Protein AF-A0A3D4YM74-F1 (afdb_monomer_lite)

Secondary structure (DSSP, 8-state):
----------------------S-----SS--------PPTTGGG--EEEE-SS-EEEESSPPTTTTT--HHHHHHHHHHSEEEP--------

Structure (mmCIF, N/CA/C/O backbone):
data_AF-A0A3D4YM74-F1
#
_entry.id   AF-A0A3D4YM74-F1
#
loop_
_atom_site.group_PDB
_atom_site.id
_atom_site.type_symbol
_atom_site.label_atom_id
_atom_site.label_alt_id
_atom_site.label_comp_id
_atom_site.label_asym_id
_atom_site.label_entity_id
_atom_site.label_seq_id
_atom_site.pdbx_PDB_ins_code
_atom_site.Cartn_x
_atom_site.Cartn_y
_atom_site.Cartn_z
_atom_site.occupancy
_atom_site.B_iso_or_equiv
_atom_site.auth_seq_id
_atom_site.auth_comp_id
_atom_site.auth_asym_id
_atom_site.auth_atom_id
_atom_site.pdbx_PDB_model_num
ATOM 1 N N . MET A 1 1 ? -13.912 75.200 16.634 1.00 34.41 1 MET A N 1
ATOM 2 C CA . MET A 1 1 ? -13.138 74.522 17.695 1.00 34.41 1 MET A CA 1
ATOM 3 C C . MET A 1 1 ? -13.310 73.025 17.526 1.00 34.41 1 MET A C 1
ATOM 5 O O . MET A 1 1 ? -14.396 72.577 17.190 1.00 34.41 1 MET A O 1
ATOM 9 N N . GLU A 1 2 ? -12.197 72.317 17.636 1.00 42.94 2 GLU A N 1
ATOM 10 C CA . GLU A 1 2 ? -11.913 70.950 17.191 1.00 42.94 2 GLU A CA 1
ATOM 11 C C . GLU A 1 2 ? -12.852 69.887 17.799 1.00 42.94 2 GLU A C 1
ATOM 13 O O . GLU A 1 2 ? -13.382 70.052 18.895 1.00 42.94 2 GLU A O 1
ATOM 18 N N . ARG A 1 3 ? -13.071 68.757 17.120 1.00 45.06 3 ARG A N 1
ATOM 19 C CA . ARG A 1 3 ? -12.281 67.552 17.408 1.00 45.06 3 ARG A CA 1
ATOM 20 C C . ARG A 1 3 ? -12.203 66.597 16.208 1.00 45.06 3 ARG A C 1
ATOM 22 O O . ARG A 1 3 ? -13.193 66.058 15.729 1.00 45.06 3 ARG A O 1
ATOM 29 N N . ARG A 1 4 ? -10.952 66.413 15.791 1.00 49.91 4 ARG A N 1
ATOM 30 C CA . ARG A 1 4 ? -10.348 65.418 14.900 1.00 49.91 4 ARG A CA 1
ATOM 31 C C . ARG A 1 4 ? -10.889 64.004 15.186 1.00 49.91 4 ARG A C 1
ATOM 33 O O . ARG A 1 4 ? -10.737 63.520 16.303 1.00 49.91 4 ARG A O 1
ATOM 40 N N . MET A 1 5 ? -11.488 63.348 14.189 1.00 36.81 5 MET A N 1
ATOM 41 C CA . MET A 1 5 ? -11.844 61.926 14.244 1.00 36.81 5 MET A CA 1
ATOM 42 C C . MET A 1 5 ? -10.933 61.108 13.322 1.00 36.81 5 MET A C 1
ATOM 44 O O . MET A 1 5 ? -10.884 61.339 12.120 1.00 36.81 5 MET A O 1
ATOM 48 N N . CYS A 1 6 ? -10.208 60.202 13.975 1.00 36.59 6 CYS A N 1
ATOM 49 C CA . CYS A 1 6 ? -9.606 58.942 13.545 1.00 36.59 6 CYS A CA 1
ATOM 50 C C . CYS A 1 6 ? -9.115 58.761 12.095 1.00 36.59 6 CYS A C 1
ATOM 52 O O . CYS A 1 6 ? -9.866 58.552 11.146 1.00 36.59 6 CYS A O 1
ATOM 54 N N . GLU A 1 7 ? -7.791 58.709 12.016 1.00 43.62 7 GLU A N 1
ATOM 55 C CA . GLU A 1 7 ? -6.958 57.949 11.093 1.00 43.62 7 GLU A CA 1
ATOM 56 C C . GLU A 1 7 ? -7.346 56.451 11.042 1.00 43.62 7 GLU A C 1
ATOM 58 O O . GLU A 1 7 ? -7.667 55.862 12.071 1.00 43.62 7 GLU A O 1
ATOM 63 N N . SER A 1 8 ? -7.212 55.830 9.859 1.00 43.66 8 SER A N 1
ATOM 64 C CA . SER A 1 8 ? -7.493 54.412 9.511 1.00 43.66 8 SER A CA 1
ATOM 65 C C . SER A 1 8 ? -8.948 54.154 9.096 1.00 43.66 8 SER A C 1
ATOM 67 O O . SER A 1 8 ? -9.870 54.265 9.884 1.00 43.66 8 SER A O 1
ATOM 69 N N . ASP A 1 9 ? -9.263 53.830 7.844 1.00 48.78 9 ASP A N 1
ATOM 70 C CA . ASP A 1 9 ? -8.857 52.587 7.192 1.00 48.78 9 ASP A CA 1
ATOM 71 C C . ASP A 1 9 ? -9.064 52.746 5.674 1.00 48.78 9 ASP A C 1
ATOM 73 O O . ASP A 1 9 ? -10.187 52.871 5.180 1.00 48.78 9 ASP A O 1
ATOM 77 N N . ARG A 1 10 ? -7.967 52.803 4.911 1.00 55.03 10 ARG A N 1
ATOM 78 C CA . ARG A 1 10 ? -7.972 52.911 3.445 1.00 55.03 10 ARG A CA 1
ATOM 79 C C . ARG A 1 10 ? -8.430 51.587 2.830 1.00 55.03 10 ARG A C 1
ATOM 81 O O . ARG A 1 10 ? -7.633 50.902 2.186 1.00 55.03 10 ARG A O 1
ATOM 88 N N . ARG A 1 11 ? -9.711 51.237 2.954 1.00 56.25 11 ARG A N 1
ATOM 89 C CA . ARG A 1 11 ? -10.302 50.133 2.185 1.00 56.25 11 ARG A CA 1
ATOM 90 C C . ARG A 1 11 ? -10.445 50.542 0.728 1.00 56.25 11 ARG A C 1
ATOM 92 O O . ARG A 1 11 ? -11.530 50.828 0.241 1.00 56.25 11 ARG A O 1
ATOM 99 N N . ARG A 1 12 ? -9.311 50.565 0.027 1.00 47.72 12 ARG A N 1
ATOM 100 C CA . ARG A 1 12 ? -9.238 50.430 -1.425 1.00 47.72 12 ARG A CA 1
ATOM 101 C C . ARG A 1 12 ? -9.922 49.113 -1.796 1.00 47.72 12 ARG A C 1
ATOM 103 O O . ARG A 1 12 ? -9.370 48.060 -1.478 1.00 47.72 12 ARG A O 1
ATOM 110 N N . PRO A 1 13 ? -11.038 49.122 -2.535 1.00 49.16 13 PRO A N 1
ATOM 111 C CA . PRO A 1 13 ? -11.444 47.951 -3.272 1.00 49.16 13 PRO A CA 1
ATOM 112 C C . PRO A 1 13 ? -10.689 48.002 -4.599 1.00 49.16 13 PRO A C 1
ATOM 114 O O . PRO A 1 13 ? -11.046 48.725 -5.525 1.00 49.16 13 PRO A O 1
ATOM 117 N N . LYS A 1 14 ? -9.600 47.250 -4.690 1.00 48.59 14 LYS A N 1
ATOM 118 C CA . LYS A 1 14 ? -9.090 46.808 -5.983 1.00 48.59 14 LYS A CA 1
ATOM 119 C C . LYS A 1 14 ? -8.995 45.308 -5.875 1.00 48.59 14 LYS A C 1
ATOM 121 O O . LYS A 1 14 ? -7.973 44.772 -5.462 1.00 48.59 14 LYS A O 1
ATOM 126 N N . TYR A 1 15 ? -10.092 44.648 -6.239 1.00 50.12 15 TYR A N 1
ATOM 127 C CA . TYR A 1 15 ? -9.971 43.372 -6.917 1.00 50.12 15 TYR A CA 1
ATOM 128 C C . TYR A 1 15 ? -8.840 43.552 -7.930 1.00 50.12 15 TYR A C 1
ATOM 130 O O . TYR A 1 15 ? -9.006 44.222 -8.950 1.00 50.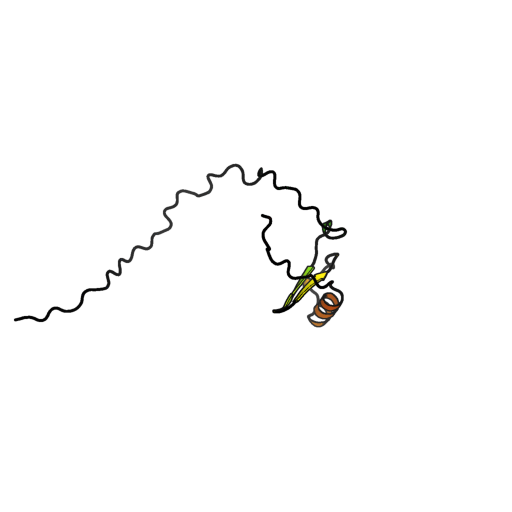12 15 TYR A O 1
ATOM 138 N N . PHE A 1 16 ? -7.658 43.029 -7.609 1.00 51.91 16 PHE A N 1
ATOM 139 C CA . PHE A 1 16 ? -6.706 42.632 -8.624 1.00 51.91 16 PHE A CA 1
ATOM 140 C C . PHE A 1 16 ? -7.406 41.481 -9.339 1.00 51.91 16 PHE A C 1
ATOM 142 O O . PHE A 1 16 ? -7.227 40.309 -9.019 1.00 51.91 16 PHE A O 1
ATOM 149 N N . ALA A 1 17 ? -8.309 41.857 -10.248 1.00 56.12 17 ALA A N 1
ATOM 150 C CA . ALA A 1 17 ? -8.739 41.010 -11.329 1.00 56.12 17 ALA A CA 1
ATOM 151 C C . ALA A 1 17 ? -7.454 40.449 -11.920 1.00 56.12 17 ALA A C 1
ATOM 153 O O . ALA A 1 17 ? -6.553 41.211 -12.269 1.00 56.12 17 ALA A O 1
ATOM 154 N N . TRP A 1 18 ? -7.344 39.128 -11.888 1.00 45.28 18 TRP A N 1
ATOM 155 C CA . TRP A 1 18 ? -6.272 38.337 -12.458 1.00 45.28 18 TRP A CA 1
ATOM 156 C C . TRP A 1 18 ? -5.813 38.921 -13.803 1.00 45.28 18 TRP A C 1
ATOM 158 O O . TRP A 1 18 ? -6.372 38.620 -14.848 1.00 45.28 18 TRP A O 1
ATOM 168 N N . GLY A 1 19 ? -4.800 39.788 -13.756 1.00 61.44 19 GLY A N 1
ATOM 169 C CA . GLY A 1 19 ? -4.201 40.474 -14.900 1.00 61.44 19 GLY A CA 1
ATOM 170 C C . GLY A 1 19 ? -2.926 39.776 -15.352 1.00 61.44 19 GLY A C 1
ATOM 171 O O . GLY A 1 19 ? -1.951 40.427 -15.708 1.00 61.44 19 GLY A O 1
ATOM 172 N N . GLY A 1 20 ? -2.892 38.449 -15.243 1.00 51.91 20 GLY A N 1
ATOM 173 C CA . GLY A 1 20 ? -1.808 37.659 -15.799 1.00 51.91 20 GLY A CA 1
ATOM 174 C C . GLY A 1 20 ? -2.140 37.355 -17.246 1.00 51.91 20 GLY A C 1
ATOM 175 O O . GLY A 1 20 ? -3.074 36.595 -17.499 1.00 51.91 20 GLY A O 1
ATOM 176 N N . THR A 1 21 ? -1.371 37.914 -18.181 1.00 52.84 21 THR A N 1
ATOM 177 C CA . THR A 1 21 ? -1.266 37.337 -19.521 1.00 52.84 21 THR A CA 1
ATOM 178 C C . THR A 1 21 ? -1.009 35.840 -19.370 1.00 52.84 21 THR A C 1
ATOM 180 O O . THR A 1 21 ? -0.270 35.402 -18.486 1.00 52.84 21 THR A O 1
ATOM 183 N N . GLU A 1 22 ? -1.735 35.061 -20.162 1.00 53.91 22 GLU A N 1
ATOM 184 C CA . GLU A 1 22 ? -1.761 33.606 -20.179 1.00 53.91 22 GLU A CA 1
ATOM 185 C C . GLU A 1 22 ? -0.459 32.954 -19.665 1.00 53.91 22 GLU A C 1
ATOM 187 O O . GLU A 1 22 ? 0.558 32.903 -20.353 1.00 53.91 22 GLU A O 1
ATOM 192 N N . ARG A 1 23 ? -0.494 32.389 -18.445 1.00 55.72 23 ARG A N 1
ATOM 193 C CA . ARG A 1 23 ? 0.602 31.575 -17.871 1.00 55.72 23 ARG A CA 1
ATOM 194 C C . ARG A 1 23 ? 0.764 30.215 -18.573 1.00 55.72 23 ARG A C 1
ATOM 196 O O . ARG A 1 23 ? 1.155 29.228 -17.953 1.00 55.72 23 ARG A O 1
ATOM 203 N N . ARG A 1 24 ? 0.441 30.141 -19.864 1.00 57.34 24 ARG A N 1
ATOM 204 C CA . ARG A 1 24 ? 0.775 29.022 -20.750 1.00 57.34 24 ARG A CA 1
ATOM 205 C C . ARG A 1 24 ? 1.931 29.387 -21.681 1.00 57.34 24 ARG A C 1
ATOM 207 O O . ARG A 1 24 ? 2.015 28.859 -22.778 1.00 57.34 24 ARG A O 1
ATOM 214 N N . SER A 1 25 ? 2.844 30.251 -21.246 1.00 58.53 25 SER A N 1
ATOM 215 C CA . SER A 1 25 ? 4.190 30.254 -21.815 1.00 58.53 25 SER A CA 1
ATOM 216 C C . SER A 1 25 ? 5.082 29.423 -20.906 1.00 58.53 25 SER A C 1
ATOM 218 O O . SER A 1 25 ? 5.448 29.829 -19.806 1.00 58.53 25 SER A O 1
ATOM 220 N N . GLY A 1 26 ? 5.302 28.186 -21.327 1.00 54.12 26 GLY A N 1
ATOM 221 C CA . GLY A 1 26 ? 6.045 27.177 -20.590 1.00 54.12 26 GLY A CA 1
ATOM 222 C C . GLY A 1 26 ? 6.026 25.875 -21.369 1.00 54.12 26 GLY A C 1
ATOM 223 O O . GLY A 1 26 ? 5.546 24.854 -20.876 1.00 54.12 26 GLY A O 1
ATOM 224 N N . SER A 1 27 ? 6.481 25.946 -22.621 1.00 58.38 27 SER A N 1
ATOM 225 C CA . SER A 1 27 ? 7.071 24.780 -23.270 1.00 58.38 27 SER A CA 1
ATOM 226 C C . SER A 1 27 ? 8.138 24.226 -22.310 1.00 58.38 27 SER A C 1
ATOM 228 O O . SER A 1 27 ? 8.885 25.012 -21.741 1.00 58.38 27 SER A O 1
ATOM 230 N N . GLU A 1 28 ? 8.144 22.908 -22.094 1.00 58.81 28 GLU A N 1
ATOM 231 C CA . GLU A 1 28 ? 8.955 22.148 -21.115 1.00 58.81 28 GLU A CA 1
ATOM 232 C C . GLU A 1 28 ? 8.395 21.981 -19.691 1.00 58.81 28 GLU A C 1
ATOM 234 O O . GLU A 1 28 ? 8.988 22.368 -18.688 1.00 58.81 28 GLU A O 1
ATOM 239 N N . ARG A 1 29 ? 7.293 21.231 -19.564 1.00 56.09 29 ARG A N 1
ATOM 240 C CA . ARG A 1 29 ? 6.909 20.614 -18.277 1.00 56.09 29 ARG A CA 1
ATOM 241 C C . ARG A 1 29 ? 7.655 19.319 -17.932 1.00 56.09 29 ARG A C 1
ATOM 243 O O . ARG A 1 29 ? 7.272 18.673 -16.957 1.00 56.09 29 ARG A O 1
ATOM 250 N N . ARG A 1 30 ? 8.657 18.8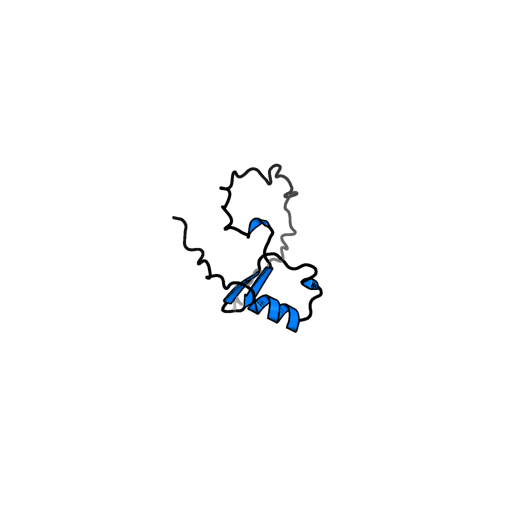59 -18.693 1.00 60.97 30 ARG A N 1
ATOM 251 C CA . ARG A 1 30 ? 9.233 17.533 -18.401 1.00 60.97 30 ARG A CA 1
ATOM 252 C C . ARG A 1 30 ? 10.636 17.267 -18.952 1.00 60.97 30 ARG A C 1
ATOM 254 O O . ARG A 1 30 ? 10.807 16.322 -19.706 1.00 60.97 30 ARG A O 1
ATOM 261 N N . THR A 1 31 ? 11.644 17.999 -18.484 1.00 53.34 31 THR A N 1
ATOM 262 C CA . THR A 1 31 ? 13.030 17.501 -18.593 1.00 53.34 31 THR A CA 1
ATOM 263 C C . THR A 1 31 ? 13.908 17.938 -17.424 1.00 53.34 31 THR A C 1
ATOM 265 O O . THR A 1 31 ? 15.084 18.232 -17.590 1.00 53.34 31 THR A O 1
ATOM 268 N N . THR A 1 32 ? 13.378 17.969 -16.198 1.00 56.38 32 THR A N 1
ATOM 269 C CA . THR A 1 32 ? 14.294 17.847 -15.060 1.00 56.38 32 THR A CA 1
ATOM 270 C C . THR A 1 32 ? 14.679 16.376 -14.995 1.00 56.38 32 THR A C 1
ATOM 272 O O . THR A 1 32 ? 13.819 15.518 -14.790 1.00 56.38 32 THR A O 1
ATOM 275 N N . SER A 1 33 ? 15.952 16.070 -15.255 1.00 57.56 33 SER A N 1
ATOM 276 C CA . SER A 1 33 ? 16.567 14.765 -14.995 1.00 57.56 33 SER A CA 1
ATOM 277 C C . SER A 1 33 ? 16.531 14.501 -13.491 1.00 57.56 33 SER A C 1
ATOM 279 O O . SER A 1 33 ? 17.544 14.582 -12.804 1.00 57.56 33 SER A O 1
ATOM 281 N N . GLN A 1 34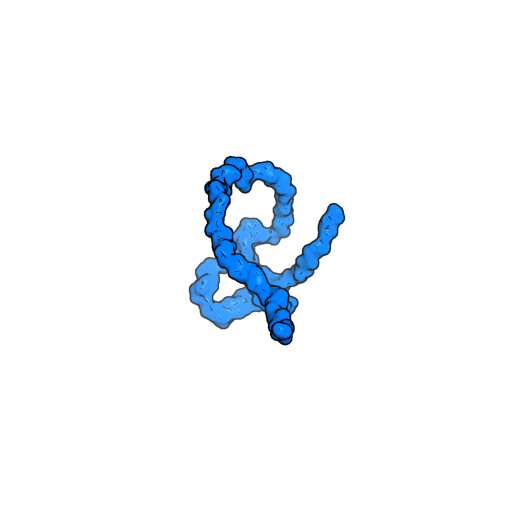 ? 15.338 14.283 -12.944 1.00 63.47 34 GLN A N 1
ATOM 282 C CA . GLN A 1 34 ? 15.186 13.923 -11.551 1.00 63.47 34 GLN A CA 1
ATOM 283 C C . GLN A 1 34 ? 15.831 12.553 -11.355 1.00 63.47 34 GLN A C 1
ATOM 285 O O . GLN A 1 34 ? 15.620 11.657 -12.184 1.00 63.47 34 GLN A O 1
ATOM 290 N N . PRO A 1 35 ? 16.624 12.380 -10.283 1.00 59.62 35 PRO A N 1
ATOM 291 C CA . PRO A 1 35 ? 17.165 11.078 -9.945 1.00 59.62 35 PRO A CA 1
ATOM 292 C C . PRO A 1 35 ? 16.002 10.091 -9.862 1.00 59.62 35 PRO A C 1
ATOM 294 O O . PRO A 1 35 ? 14.991 10.353 -9.206 1.00 59.62 35 PRO A O 1
ATOM 297 N N . ARG A 1 36 ? 16.118 8.973 -10.586 1.00 66.31 36 ARG A N 1
ATOM 298 C CA . ARG A 1 36 ? 15.121 7.905 -10.525 1.00 66.31 36 ARG A CA 1
ATOM 299 C C . ARG A 1 36 ? 15.110 7.381 -9.096 1.00 66.31 36 ARG A C 1
ATOM 301 O O . ARG A 1 36 ? 16.040 6.693 -8.689 1.00 66.31 36 ARG A O 1
ATOM 308 N N . ILE A 1 37 ? 14.071 7.731 -8.342 1.00 72.12 37 ILE A N 1
ATOM 309 C CA . ILE A 1 37 ? 13.839 7.160 -7.019 1.00 72.12 37 ILE A CA 1
ATOM 310 C C . ILE A 1 37 ? 13.659 5.659 -7.227 1.00 72.12 37 ILE A C 1
ATOM 312 O O . ILE A 1 37 ? 12.737 5.223 -7.921 1.00 72.12 37 ILE A O 1
ATOM 316 N N . THR A 1 38 ? 14.567 4.870 -6.662 1.00 71.94 38 THR A N 1
ATOM 317 C CA . THR A 1 38 ? 14.449 3.419 -6.645 1.00 71.94 38 THR A CA 1
ATOM 318 C C . THR A 1 38 ? 13.334 3.059 -5.676 1.00 71.94 38 THR A C 1
ATOM 320 O O . THR A 1 38 ? 13.453 3.185 -4.458 1.00 71.94 38 THR A O 1
ATOM 323 N N . LEU A 1 39 ? 12.193 2.664 -6.233 1.00 72.25 39 LEU A N 1
ATOM 324 C CA . LEU A 1 39 ? 11.107 2.126 -5.435 1.00 72.25 39 LEU A CA 1
ATOM 325 C C . LEU A 1 39 ? 11.545 0.780 -4.857 1.00 72.25 39 LEU A C 1
ATOM 327 O O . LEU A 1 39 ? 12.167 -0.028 -5.546 1.00 72.25 39 LEU A O 1
ATOM 331 N N . SER A 1 40 ? 11.212 0.542 -3.590 1.00 74.62 40 SER A N 1
ATOM 332 C CA . SER A 1 40 ? 11.399 -0.768 -2.972 1.00 74.62 40 SER A CA 1
ATOM 333 C C . SER A 1 40 ? 10.614 -1.832 -3.751 1.00 74.62 40 SER A C 1
ATOM 335 O O . SER A 1 40 ? 9.617 -1.526 -4.414 1.00 74.62 40 SER A O 1
ATOM 337 N N . GLU A 1 41 ? 11.045 -3.088 -3.662 1.00 69.88 41 GLU A N 1
ATOM 338 C CA . GLU A 1 41 ? 10.407 -4.196 -4.373 1.00 69.88 41 GLU A CA 1
ATOM 339 C C . GLU A 1 41 ? 8.887 -4.253 -4.105 1.00 69.88 41 GLU A C 1
ATOM 341 O O . GLU A 1 41 ? 8.425 -4.082 -2.974 1.00 69.88 41 GLU A O 1
ATOM 346 N N . GLY A 1 42 ? 8.099 -4.426 -5.170 1.00 73.31 42 GLY A N 1
ATOM 347 C CA . GLY A 1 42 ? 6.632 -4.479 -5.124 1.00 73.31 42 GLY A CA 1
ATOM 348 C C . GLY A 1 42 ? 5.907 -3.137 -5.298 1.00 73.31 42 GLY A C 1
ATOM 349 O O . GLY A 1 42 ? 4.759 -3.131 -5.730 1.00 73.31 42 GLY A O 1
ATOM 350 N N . TYR A 1 43 ? 6.554 -1.990 -5.072 1.00 78.31 43 TYR A N 1
ATOM 351 C CA . TYR A 1 43 ? 5.899 -0.673 -5.200 1.00 78.31 43 TYR A CA 1
ATOM 352 C C . TYR A 1 43 ? 5.689 -0.207 -6.653 1.00 78.31 43 TYR A C 1
ATOM 354 O O . TYR A 1 43 ? 5.009 0.791 -6.886 1.00 78.31 43 TYR A O 1
ATOM 362 N N . GLY A 1 44 ? 6.247 -0.917 -7.638 1.00 78.12 44 GLY A N 1
ATOM 363 C CA . GLY A 1 44 ? 6.139 -0.560 -9.058 1.00 78.12 44 GLY A CA 1
ATOM 364 C C . GLY A 1 44 ? 4.733 -0.713 -9.653 1.00 78.12 44 GLY A C 1
ATOM 365 O O . GLY A 1 44 ? 4.414 -0.033 -10.621 1.00 78.12 44 GLY A O 1
ATOM 366 N N . ALA A 1 45 ? 3.882 -1.556 -9.060 1.00 78.19 45 ALA A N 1
ATOM 367 C CA . ALA A 1 45 ? 2.512 -1.803 -9.524 1.00 78.19 45 ALA A CA 1
ATOM 368 C C . ALA A 1 45 ? 1.466 -0.855 -8.897 1.00 78.19 45 ALA A C 1
ATOM 370 O O . ALA A 1 45 ? 0.266 -1.040 -9.088 1.00 78.19 45 ALA A O 1
ATOM 371 N N . GLY A 1 46 ? 1.912 0.150 -8.136 1.00 84.12 46 GLY A N 1
ATOM 372 C CA . GLY A 1 46 ? 1.043 1.017 -7.343 1.00 84.12 46 GLY A CA 1
ATOM 373 C C . GLY A 1 46 ? 0.699 0.426 -5.973 1.00 84.12 46 GLY A C 1
ATOM 374 O O . GLY A 1 46 ? 0.883 -0.763 -5.705 1.00 84.12 46 GLY A O 1
ATOM 375 N N . TRP A 1 47 ? 0.222 1.284 -5.072 1.00 91.69 47 TRP A N 1
ATOM 376 C CA . TRP A 1 47 ? -0.141 0.911 -3.705 1.00 91.69 47 TRP A CA 1
ATOM 377 C C . TRP A 1 47 ? -1.363 1.693 -3.221 1.00 91.69 47 TRP A C 1
ATOM 379 O O . TRP A 1 47 ? -1.542 2.863 -3.563 1.00 91.69 47 TRP A O 1
ATOM 389 N N . LEU A 1 48 ? -2.177 1.063 -2.377 1.00 90.44 48 LEU A N 1
ATOM 390 C CA . LEU A 1 48 ? -3.280 1.719 -1.677 1.00 90.44 48 LEU A CA 1
ATOM 391 C C . LEU A 1 48 ? -2.787 2.160 -0.299 1.00 90.44 48 LEU A C 1
ATOM 393 O O . LEU A 1 48 ? -2.081 1.410 0.374 1.00 90.44 48 LEU A O 1
ATOM 397 N N . THR A 1 49 ? -3.118 3.378 0.124 1.00 92.06 49 THR A N 1
ATOM 398 C CA . THR A 1 49 ? -2.664 3.909 1.415 1.00 92.06 49 THR A CA 1
ATOM 399 C C . THR A 1 49 ? -3.845 4.199 2.323 1.00 92.06 49 THR A C 1
ATOM 401 O O . THR A 1 49 ? -4.737 4.950 1.947 1.00 92.06 49 THR A O 1
ATOM 404 N N . PHE A 1 50 ? -3.802 3.656 3.533 1.00 90.38 50 PHE A N 1
ATOM 405 C CA . PHE A 1 50 ? -4.714 3.978 4.620 1.00 90.38 50 PHE A CA 1
ATOM 406 C C . PHE A 1 50 ? -4.005 4.925 5.582 1.00 90.38 50 PHE A C 1
ATOM 408 O O . PHE A 1 50 ? -2.896 4.637 6.038 1.00 90.38 50 PHE A O 1
ATOM 415 N N . GLU A 1 51 ? -4.620 6.065 5.873 1.00 89.75 51 GLU A N 1
ATOM 416 C CA . GLU A 1 51 ? -4.069 7.079 6.767 1.00 89.75 51 GLU A CA 1
ATOM 417 C C . GLU A 1 51 ? -5.050 7.367 7.898 1.00 89.75 51 GLU A C 1
ATOM 419 O O . GLU A 1 51 ? -6.254 7.503 7.697 1.00 89.75 51 GLU A O 1
ATOM 424 N N . SER A 1 52 ? -4.505 7.442 9.101 1.00 86.50 52 SER A N 1
ATOM 425 C CA . SER A 1 52 ? -5.167 7.906 10.309 1.00 86.50 52 SER A CA 1
ATOM 426 C C . SER A 1 52 ? -4.295 8.986 10.941 1.00 86.50 52 SER A C 1
ATOM 428 O O . SER A 1 52 ? -3.135 9.150 10.562 1.00 86.50 52 SER A O 1
ATOM 430 N N . LEU A 1 53 ? -4.814 9.678 11.954 1.00 85.12 53 LEU A N 1
ATOM 431 C CA . LEU A 1 53 ? -4.089 10.760 12.628 1.00 85.12 53 LEU A CA 1
ATOM 432 C C .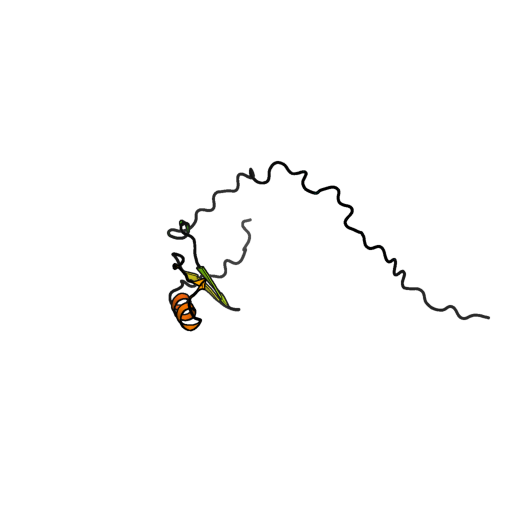 LEU A 1 53 ? -2.683 10.351 13.126 1.00 85.12 53 LEU A C 1
ATOM 434 O O . LEU A 1 53 ? -1.790 11.187 13.211 1.00 85.12 53 LEU A O 1
ATOM 438 N N . HIS A 1 54 ? -2.479 9.068 13.450 1.00 82.56 54 HIS A N 1
ATOM 439 C CA . HIS A 1 54 ? -1.252 8.566 14.085 1.00 82.56 54 HIS A CA 1
ATOM 440 C C . HIS A 1 54 ? -0.515 7.495 13.275 1.00 82.56 54 HIS A C 1
ATOM 442 O O . HIS A 1 54 ? 0.603 7.105 13.623 1.00 82.56 54 HIS A O 1
ATOM 448 N N . GLU A 1 55 ? -1.136 6.969 12.225 1.00 86.56 55 GLU A N 1
ATOM 449 C CA . GLU A 1 55 ? -0.618 5.817 11.504 1.00 86.56 55 GLU A CA 1
ATOM 450 C C . GLU A 1 55 ? -0.928 5.905 10.022 1.00 86.56 55 GLU A C 1
ATOM 452 O O . GLU A 1 55 ? -2.028 6.272 9.616 1.00 86.56 55 GLU A O 1
ATOM 457 N N . LYS A 1 56 ? 0.049 5.482 9.223 1.00 90.50 56 LYS A N 1
ATOM 458 C CA . LYS A 1 56 ? -0.092 5.310 7.791 1.00 90.50 56 LYS A CA 1
ATOM 459 C C . LYS A 1 56 ? 0.269 3.871 7.439 1.00 90.50 56 LYS A C 1
ATOM 461 O O . LYS A 1 56 ? 1.281 3.346 7.905 1.00 90.50 56 LYS A O 1
ATOM 466 N N . ARG A 1 57 ? -0.563 3.218 6.636 1.00 92.12 57 ARG A N 1
ATOM 467 C CA . ARG A 1 57 ? -0.388 1.827 6.205 1.00 92.12 57 ARG A CA 1
ATOM 468 C C . ARG A 1 57 ? -0.517 1.748 4.694 1.00 92.12 57 ARG A C 1
ATOM 470 O O . ARG A 1 57 ? -1.350 2.433 4.111 1.00 92.12 57 ARG A O 1
ATOM 477 N N . ARG A 1 58 ? 0.312 0.932 4.049 1.00 91.38 58 ARG A N 1
ATOM 478 C CA . ARG A 1 58 ? 0.295 0.725 2.597 1.00 91.38 58 ARG A CA 1
ATOM 479 C C . ARG A 1 58 ? 0.007 -0.729 2.261 1.00 91.38 58 ARG A C 1
ATOM 481 O O . ARG A 1 58 ? 0.605 -1.637 2.838 1.00 91.38 58 ARG A O 1
ATOM 488 N N . LEU A 1 59 ? -0.900 -0.937 1.321 1.00 90.19 59 LEU A N 1
ATOM 489 C CA . LEU A 1 59 ? -1.252 -2.232 0.768 1.00 90.19 59 LEU A CA 1
ATOM 490 C C . LEU A 1 59 ? -0.717 -2.329 -0.660 1.00 90.19 59 LEU A C 1
ATOM 492 O O . LEU A 1 59 ? -0.874 -1.401 -1.455 1.00 90.19 59 LEU A O 1
ATOM 496 N N . ILE A 1 60 ? -0.064 -3.450 -0.951 1.00 88.44 60 ILE A N 1
ATOM 497 C CA . ILE A 1 60 ? 0.558 -3.739 -2.240 1.00 88.44 60 ILE A CA 1
ATOM 498 C C . ILE A 1 60 ? 0.249 -5.196 -2.583 1.00 88.44 60 ILE A C 1
ATOM 500 O O . ILE A 1 60 ? 0.526 -6.059 -1.742 1.00 88.44 60 ILE A O 1
ATOM 504 N N . PRO A 1 61 ? -0.267 -5.491 -3.787 1.00 87.75 61 PRO A N 1
ATOM 505 C CA . PRO A 1 61 ? -0.695 -4.552 -4.839 1.00 87.75 61 PRO A CA 1
ATOM 506 C C . PRO A 1 61 ? -2.025 -3.838 -4.512 1.00 87.75 61 PRO A C 1
ATOM 508 O O . PRO A 1 61 ? -2.681 -4.163 -3.520 1.00 87.75 61 PRO A O 1
ATOM 511 N N . ILE A 1 62 ? -2.426 -2.860 -5.338 1.00 86.69 62 ILE A N 1
ATOM 512 C CA . ILE A 1 62 ? -3.765 -2.243 -5.259 1.00 86.69 62 ILE A CA 1
ATOM 513 C C . ILE A 1 62 ? -4.824 -3.314 -5.594 1.00 86.69 62 ILE A C 1
ATOM 515 O O . ILE A 1 62 ? -4.732 -3.924 -6.661 1.00 86.69 62 ILE A O 1
ATOM 519 N N . PRO A 1 63 ? -5.823 -3.561 -4.725 1.00 87.06 63 PRO A N 1
ATOM 520 C CA . PRO A 1 63 ? -6.916 -4.487 -5.025 1.00 87.06 63 PRO A CA 1
ATOM 521 C C . PRO A 1 63 ? -7.800 -3.965 -6.164 1.00 87.06 63 PRO A C 1
ATOM 523 O O . PRO A 1 63 ? -8.021 -2.763 -6.267 1.00 87.06 63 PRO A O 1
ATOM 526 N N . ALA A 1 64 ? -8.356 -4.847 -6.994 1.00 87.38 64 ALA A N 1
ATOM 527 C CA . ALA A 1 64 ? -9.368 -4.444 -7.972 1.00 87.38 64 ALA A CA 1
ATOM 528 C C . ALA A 1 64 ? -10.656 -3.995 -7.263 1.00 87.38 64 ALA A C 1
ATOM 530 O O . ALA A 1 64 ? -11.017 -4.564 -6.235 1.00 87.38 64 ALA A O 1
ATOM 531 N N . HIS A 1 65 ? -11.341 -2.992 -7.821 1.00 89.81 65 HIS A N 1
ATOM 532 C CA . HIS A 1 65 ? -12.637 -2.501 -7.327 1.00 89.81 65 HIS A CA 1
ATOM 533 C C . HIS A 1 65 ? -12.650 -2.100 -5.841 1.00 89.81 65 HIS A C 1
ATOM 535 O O . HIS A 1 65 ? -13.690 -2.152 -5.195 1.00 89.81 65 HIS A O 1
ATOM 541 N N . TRP A 1 66 ? -11.508 -1.676 -5.285 1.00 90.06 66 TRP A N 1
ATOM 542 C CA . TRP A 1 66 ? -11.427 -1.246 -3.885 1.00 90.06 66 TRP A CA 1
ATOM 543 C C . TRP A 1 66 ? -12.354 -0.059 -3.567 1.00 90.06 66 TRP A C 1
ATOM 545 O O . TRP A 1 66 ? -12.731 0.121 -2.416 1.00 90.06 66 TRP A O 1
ATOM 555 N N . GLU A 1 67 ? -12.726 0.724 -4.581 1.00 89.75 67 GLU A N 1
ATOM 556 C CA . GLU A 1 67 ? -13.643 1.868 -4.493 1.00 89.75 67 GLU A CA 1
ATOM 557 C C . GLU A 1 67 ? -15.103 1.452 -4.244 1.00 89.75 67 GLU A C 1
ATOM 559 O O . GLU A 1 67 ? -15.848 2.206 -3.625 1.00 89.75 67 GLU A O 1
ATOM 564 N N . ASP A 1 68 ? -15.492 0.250 -4.683 1.00 93.62 68 ASP A N 1
ATOM 565 C CA . ASP A 1 68 ? -16.835 -0.323 -4.493 1.00 93.62 68 ASP A CA 1
ATOM 566 C C . ASP A 1 68 ? -16.966 -1.098 -3.172 1.00 93.62 68 ASP A C 1
ATOM 568 O O . ASP A 1 68 ? -18.066 -1.473 -2.765 1.00 93.62 68 ASP A O 1
ATOM 572 N N . LEU A 1 69 ? -15.847 -1.358 -2.488 1.00 89.88 69 LEU A N 1
ATOM 573 C CA . LEU A 1 69 ? -15.851 -2.126 -1.250 1.00 89.88 69 LEU A CA 1
ATOM 574 C C . LEU A 1 69 ? -16.540 -1.364 -0.124 1.00 89.88 69 LEU A C 1
ATOM 576 O O . LEU A 1 69 ? -16.370 -0.160 0.080 1.00 89.88 69 LEU A O 1
ATOM 580 N N . SER A 1 70 ? -17.269 -2.116 0.688 1.00 92.50 70 SER A N 1
ATOM 581 C CA . SER A 1 70 ? -17.908 -1.583 1.877 1.00 92.50 70 SER A CA 1
ATOM 582 C C . SER A 1 70 ? -16.872 -1.201 2.946 1.00 92.50 70 SER A C 1
ATOM 584 O O . SER A 1 70 ? -15.747 -1.706 2.994 1.00 92.50 70 SER A O 1
ATOM 586 N N . GLN A 1 71 ? -17.258 -0.322 3.877 1.00 91.25 71 GLN A N 1
ATOM 587 C CA . GLN A 1 71 ? -16.399 0.054 5.008 1.00 91.25 71 GLN A CA 1
ATOM 588 C C . GLN A 1 71 ? -15.792 -1.129 5.797 1.00 91.25 71 GLN A C 1
ATOM 590 O O . GLN A 1 71 ? -14.614 -1.031 6.158 1.00 91.25 71 GLN A O 1
ATOM 595 N N . PRO A 1 72 ? -16.514 -2.232 6.103 1.00 93.06 72 PRO A N 1
ATOM 596 C CA . PRO A 1 72 ? -15.896 -3.375 6.775 1.00 93.06 72 PRO A CA 1
ATOM 597 C C . PRO A 1 72 ? -14.831 -4.066 5.912 1.00 93.06 72 PRO A C 1
ATOM 599 O O . PRO A 1 72 ? -13.783 -4.436 6.434 1.00 93.06 72 PRO A O 1
ATOM 602 N N . GLU A 1 73 ? -15.031 -4.172 4.599 1.00 91.50 73 GLU A N 1
ATOM 603 C CA . GLU A 1 73 ? -14.049 -4.775 3.688 1.00 91.50 73 GLU A CA 1
ATOM 604 C C . GLU A 1 73 ? -12.789 -3.910 3.565 1.00 91.50 73 GLU A C 1
ATOM 606 O O . GLU A 1 73 ? -11.665 -4.412 3.660 1.00 91.50 73 GLU A O 1
ATOM 611 N N . LEU A 1 74 ? -12.959 -2.588 3.458 1.00 90.69 74 LEU A N 1
ATOM 612 C CA . LEU A 1 74 ? -11.853 -1.630 3.506 1.00 90.69 74 LEU A CA 1
ATOM 613 C C . LEU A 1 74 ? -11.077 -1.715 4.825 1.00 90.69 74 LEU A C 1
ATOM 615 O O . LEU A 1 74 ? -9.851 -1.580 4.831 1.00 90.69 74 LEU A O 1
ATOM 619 N N . ARG A 1 75 ? -11.759 -1.986 5.945 1.00 91.25 75 ARG A N 1
ATOM 620 C CA . ARG A 1 75 ? -11.105 -2.204 7.241 1.00 91.25 75 ARG A CA 1
ATOM 621 C C . ARG A 1 75 ? -10.233 -3.458 7.220 1.00 91.25 75 ARG A C 1
ATOM 623 O O . ARG A 1 75 ? -9.075 -3.372 7.618 1.00 91.25 75 ARG A O 1
ATOM 630 N N . THR A 1 76 ? -10.726 -4.572 6.683 1.00 92.69 76 THR A N 1
ATOM 631 C CA . THR A 1 76 ? -9.927 -5.798 6.521 1.00 92.69 76 THR A CA 1
ATOM 632 C C . THR A 1 76 ? -8.708 -5.571 5.620 1.00 92.69 76 THR A C 1
ATOM 634 O O . THR A 1 76 ? -7.615 -6.069 5.899 1.00 92.69 76 THR A O 1
ATOM 637 N N . LEU A 1 77 ? -8.849 -4.780 4.552 1.00 91.75 77 LEU A N 1
ATOM 638 C CA . LEU A 1 77 ? -7.716 -4.390 3.706 1.00 91.75 77 LEU A CA 1
ATOM 639 C C . LEU A 1 77 ? -6.700 -3.518 4.454 1.00 91.75 77 LEU A C 1
ATOM 641 O O . LEU A 1 77 ? -5.494 -3.720 4.305 1.00 91.75 77 LEU A O 1
ATOM 645 N N . CYS A 1 78 ? -7.173 -2.591 5.287 1.00 90.19 78 CYS A N 1
ATOM 646 C CA . CYS A 1 78 ? -6.326 -1.774 6.151 1.00 90.19 78 CYS A CA 1
ATOM 647 C C . CYS A 1 78 ? -5.546 -2.633 7.157 1.00 90.19 78 CYS A C 1
ATOM 649 O O . CYS A 1 78 ? -4.348 -2.426 7.345 1.00 90.19 78 CYS A O 1
ATOM 651 N N . GLU A 1 79 ? -6.176 -3.649 7.750 1.00 90.62 79 GLU A N 1
ATOM 652 C CA . GLU A 1 79 ? -5.514 -4.574 8.676 1.00 90.62 79 GLU A CA 1
ATOM 653 C C . GLU A 1 79 ? -4.404 -5.390 8.010 1.00 90.62 79 GLU A C 1
ATOM 655 O O . GLU A 1 79 ? -3.357 -5.618 8.622 1.00 90.62 79 GLU A O 1
ATOM 660 N N . ARG A 1 80 ? -4.588 -5.757 6.738 1.00 90.06 80 ARG A N 1
ATOM 661 C CA . ARG A 1 80 ? -3.582 -6.450 5.916 1.00 90.06 80 ARG A CA 1
ATOM 662 C C . ARG A 1 80 ? -2.456 -5.532 5.431 1.00 90.06 80 ARG A C 1
ATOM 664 O O . ARG A 1 80 ? -1.399 -6.019 5.031 1.00 90.06 80 ARG A O 1
ATOM 671 N N . ALA A 1 81 ? -2.662 -4.217 5.445 1.00 92.06 81 ALA A N 1
ATOM 672 C CA . ALA A 1 81 ? -1.688 -3.248 4.966 1.00 92.06 81 ALA A CA 1
ATOM 673 C C . ALA A 1 81 ? -0.461 -3.162 5.894 1.00 92.06 81 ALA A C 1
ATOM 675 O O . ALA A 1 81 ? -0.563 -3.169 7.127 1.00 92.06 81 ALA A O 1
ATOM 676 N N . LYS A 1 82 ? 0.731 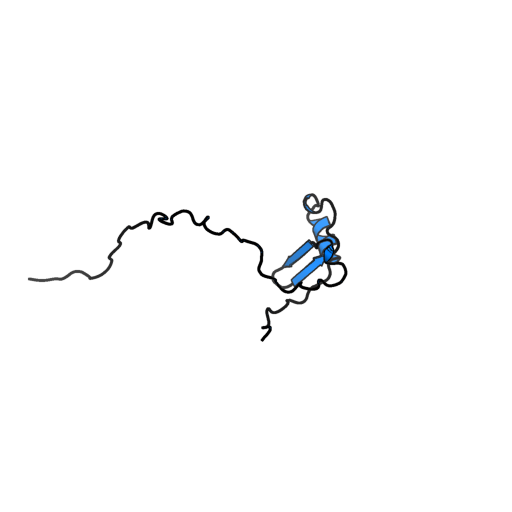-3.021 5.305 1.00 89.19 82 LYS A N 1
ATOM 677 C CA . LYS A 1 82 ? 1.984 -2.855 6.051 1.00 89.19 82 LYS A CA 1
ATOM 678 C C . LYS A 1 82 ? 2.051 -1.446 6.628 1.00 89.19 82 LYS A C 1
ATOM 680 O O . LYS A 1 82 ? 1.914 -0.468 5.892 1.00 89.19 82 LYS A O 1
ATOM 685 N N . ARG A 1 83 ? 2.279 -1.330 7.938 1.00 89.56 83 ARG A N 1
ATOM 686 C CA . ARG A 1 83 ? 2.521 -0.039 8.591 1.00 89.56 83 ARG A CA 1
ATOM 687 C C . ARG A 1 83 ? 3.795 0.577 8.028 1.00 89.56 83 ARG A C 1
ATOM 689 O O . ARG A 1 83 ? 4.827 -0.087 7.965 1.00 89.56 83 ARG A O 1
ATOM 696 N N . ILE A 1 84 ? 3.719 1.837 7.626 1.00 86.12 84 ILE A N 1
ATOM 697 C CA . ILE A 1 84 ? 4.888 2.595 7.200 1.00 86.12 84 ILE A CA 1
ATOM 698 C C . ILE A 1 84 ? 5.306 3.538 8.318 1.00 86.12 84 ILE A C 1
ATOM 700 O O . ILE A 1 84 ? 4.474 4.199 8.945 1.00 86.12 84 ILE A O 1
ATOM 704 N N . ALA A 1 85 ? 6.612 3.592 8.577 1.00 81.06 85 ALA A N 1
ATOM 705 C CA . ALA A 1 85 ? 7.159 4.658 9.394 1.00 81.06 85 ALA A CA 1
ATOM 706 C C . ALA A 1 85 ? 6.775 5.984 8.734 1.00 81.06 85 ALA A C 1
ATOM 708 O O . ALA A 1 85 ? 6.825 6.107 7.506 1.00 81.06 85 ALA A O 1
ATOM 709 N N . LYS A 1 86 ? 6.392 6.976 9.543 1.00 68.88 86 LYS A N 1
ATOM 710 C CA . LYS A 1 86 ? 6.405 8.356 9.071 1.00 68.88 86 LYS A CA 1
ATOM 711 C C . LYS A 1 86 ? 7.841 8.604 8.621 1.00 68.88 86 LYS A C 1
ATOM 713 O O . LYS A 1 86 ? 8.754 8.634 9.442 1.00 68.88 86 LYS A O 1
ATOM 718 N N . SER A 1 87 ? 8.061 8.643 7.314 1.00 60.94 87 SER A N 1
ATOM 719 C CA . SER A 1 87 ? 9.283 9.206 6.781 1.00 60.94 87 SER A CA 1
ATOM 720 C C . SER A 1 87 ? 9.200 10.665 7.184 1.00 60.94 87 SER A C 1
ATOM 722 O O . SER A 1 87 ? 8.491 11.444 6.545 1.00 60.94 87 SER A O 1
ATOM 724 N N . ASP A 1 88 ? 9.814 10.989 8.323 1.00 49.50 88 ASP A N 1
ATOM 725 C CA . ASP A 1 88 ? 10.211 12.352 8.608 1.00 49.50 88 ASP A CA 1
ATOM 726 C C . ASP A 1 88 ? 10.878 12.825 7.322 1.00 49.50 88 ASP A C 1
ATOM 728 O O . ASP A 1 88 ? 11.750 12.131 6.788 1.00 49.50 88 ASP A O 1
A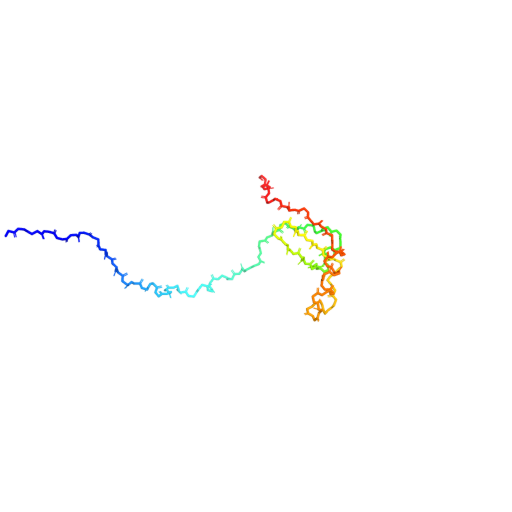TOM 732 N N . GLY A 1 89 ? 10.418 13.936 6.760 1.00 47.94 89 GLY A N 1
ATOM 733 C CA . GLY A 1 89 ? 11.110 14.593 5.658 1.00 47.94 89 GLY A CA 1
ATOM 734 C C . GLY A 1 89 ? 12.457 15.150 6.129 1.00 47.94 89 GLY A C 1
ATOM 735 O O . GLY A 1 89 ? 12.777 16.294 5.819 1.00 47.94 89 GLY A O 1
ATOM 736 N N . ALA A 1 90 ? 13.217 14.378 6.914 1.00 44.47 90 ALA A N 1
ATOM 737 C CA . ALA A 1 90 ? 14.553 14.647 7.385 1.00 44.47 90 ALA A CA 1
ATOM 738 C C . ALA A 1 90 ? 15.463 14.690 6.166 1.00 44.47 90 ALA A C 1
ATOM 740 O O . ALA A 1 90 ? 16.023 13.684 5.737 1.00 44.47 90 ALA A O 1
ATOM 741 N N . ARG A 1 91 ? 15.545 15.902 5.613 1.00 50.34 91 ARG A N 1
ATOM 742 C CA . ARG A 1 91 ? 16.775 16.557 5.170 1.00 50.34 91 ARG A CA 1
ATOM 743 C C . ARG A 1 91 ? 17.782 15.565 4.598 1.00 50.34 91 ARG A C 1
ATOM 745 O O . ARG A 1 91 ? 18.685 15.110 5.292 1.00 50.34 91 ARG A O 1
ATOM 752 N N . SER A 1 92 ? 17.664 15.297 3.303 1.00 38.69 92 SER A N 1
ATOM 753 C CA . SER A 1 92 ? 18.883 15.074 2.532 1.00 38.69 92 SER A CA 1
ATOM 754 C C . SER A 1 92 ? 19.640 16.406 2.529 1.00 38.69 92 SER A C 1
ATOM 756 O O . SER A 1 92 ? 19.065 17.432 2.160 1.00 38.69 92 SER A O 1
ATOM 758 N N . ALA A 1 93 ? 20.837 16.367 3.115 1.00 38.03 93 ALA A N 1
ATOM 759 C CA . ALA A 1 93 ? 21.754 17.482 3.330 1.00 38.03 93 ALA A CA 1
ATOM 760 C C . ALA A 1 93 ? 22.230 18.133 2.025 1.00 38.03 93 ALA A C 1
ATOM 762 O O . ALA A 1 93 ? 22.245 17.429 0.989 1.00 38.03 93 ALA A O 1
#

Foldseek 3Di:
DDDDDDDDDPPDPDPPPPPDDDPPPDDDPDDPPPPPPDDDPQPPQDWDWDDDPVWIFIHGPDDPPLVVDDPVVVVVRRVVTHTDDPPPPPDPD

Sequence (93 aa):
MERRMCESDRRRPKYFAWGGTERRSGSERRTTSQPRITLSEGYGAGWLTFESLHEKRRLIPIPAHWEDLSQPELRTLCERAKRIAKSDGARSA

Radius of gyration: 26.19 Å; chains: 1; bounding box: 40×81×41 Å

pLDDT: mean 70.15, std 18.87, range [34.41, 93.62]